Protein AF-A0A136NV97-F1 (afdb_monomer)

Foldseek 3Di:
DVVVVVVVVVVVVVVVCVVPDPPPDDDDDDDPDDALQPCLPDNVVVVVQVVVLVDPAFEEEEECVQVVPDPVSVVSVCSRCVVDRYHYDYDYPPPDDDDPVRVCVNVVRGSYYHYDHHHPPD

Structure (mmCIF, N/CA/C/O backbone):
data_AF-A0A136NV97-F1
#
_entry.id   AF-A0A136NV97-F1
#
loop_
_atom_site.group_PDB
_atom_site.id
_atom_site.type_symbol
_atom_site.label_atom_id
_atom_site.label_alt_id
_atom_site.label_comp_id
_atom_site.label_asym_id
_atom_site.label_entity_id
_atom_site.label_seq_id
_atom_site.pdbx_PDB_ins_code
_atom_site.Cartn_x
_atom_site.Cartn_y
_atom_site.Cartn_z
_atom_site.occupancy
_atom_site.B_iso_or_equiv
_atom_site.auth_seq_id
_atom_site.auth_comp_id
_atom_site.auth_asym_id
_atom_site.auth_atom_id
_atom_site.pdbx_PDB_model_num
ATOM 1 N N . MET A 1 1 ? -20.768 -17.950 53.517 1.00 55.31 1 MET A N 1
ATOM 2 C CA . MET A 1 1 ? -21.078 -18.060 52.069 1.00 55.31 1 MET A CA 1
ATOM 3 C C . MET A 1 1 ? -20.781 -16.791 51.258 1.00 55.31 1 MET A C 1
ATOM 5 O O . MET A 1 1 ? -20.063 -16.891 50.272 1.00 55.31 1 MET A O 1
ATOM 9 N N . LEU A 1 2 ? -21.224 -15.595 51.669 1.00 45.44 2 LEU A N 1
ATOM 10 C CA . LEU A 1 2 ? -21.092 -14.346 50.882 1.00 45.44 2 LEU A CA 1
ATOM 11 C C . LEU A 1 2 ? -19.645 -13.876 50.581 1.00 45.44 2 LEU A C 1
ATOM 13 O O . LEU A 1 2 ? -19.381 -13.322 49.516 1.00 45.44 2 LEU A O 1
ATOM 17 N N . LYS A 1 3 ? -18.668 -14.156 51.461 1.00 49.19 3 LYS A N 1
ATOM 18 C CA . LYS A 1 3 ? -17.243 -13.816 51.228 1.00 49.19 3 LYS A CA 1
ATOM 19 C C . LYS A 1 3 ? -16.580 -14.642 50.109 1.00 49.19 3 LYS A C 1
ATOM 21 O O . LYS A 1 3 ? -15.597 -14.189 49.530 1.00 49.19 3 LYS A O 1
ATOM 26 N N . SER A 1 4 ? -17.109 -15.832 49.810 1.00 52.31 4 SER A N 1
ATOM 27 C CA . SER A 1 4 ? -16.602 -16.725 48.755 1.00 52.31 4 SER A CA 1
ATOM 28 C C . SER A 1 4 ? -17.015 -16.235 47.363 1.00 52.31 4 SER A C 1
ATOM 30 O O . SER A 1 4 ? -16.185 -16.132 46.460 1.00 52.31 4 SER A O 1
ATOM 32 N N . LEU A 1 5 ? -18.273 -15.800 47.228 1.00 49.22 5 LEU A N 1
ATO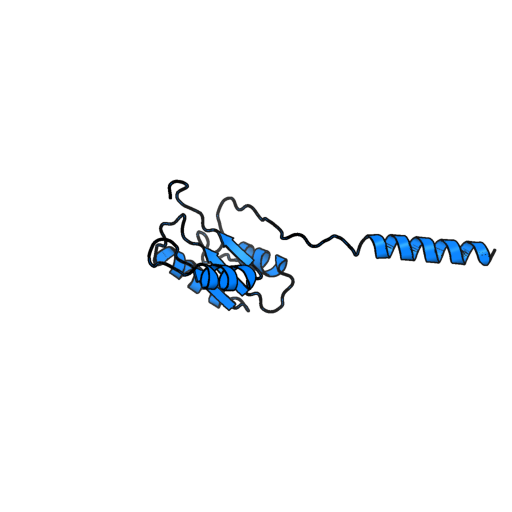M 33 C CA . LEU A 1 5 ? -18.824 -15.286 45.974 1.00 49.22 5 LEU A CA 1
ATOM 34 C C . LEU A 1 5 ? -18.081 -14.032 45.485 1.00 49.22 5 LEU A C 1
ATOM 36 O O . LEU A 1 5 ? -17.743 -13.976 44.309 1.00 49.22 5 LEU A O 1
ATOM 40 N N . SER A 1 6 ? -17.708 -13.093 46.373 1.00 56.88 6 SER A N 1
ATOM 41 C CA . SER A 1 6 ? -16.974 -11.868 45.977 1.00 56.88 6 SER A CA 1
ATOM 42 C C . SER A 1 6 ? -15.532 -12.107 45.505 1.00 56.88 6 SER A C 1
ATOM 44 O O . SER A 1 6 ? -14.962 -11.277 44.791 1.00 56.88 6 SER A O 1
ATOM 46 N N . LYS A 1 7 ? -14.912 -13.224 45.918 1.00 54.78 7 LYS A N 1
ATOM 47 C CA . LYS A 1 7 ? -13.594 -13.648 45.420 1.00 54.78 7 LYS A CA 1
ATOM 48 C C . LYS A 1 7 ? -13.713 -14.254 44.025 1.0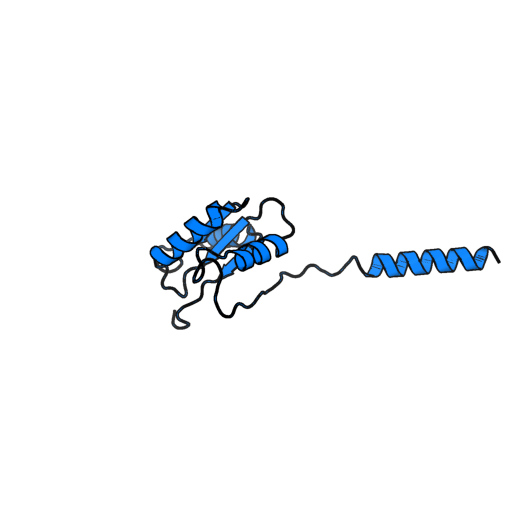0 54.78 7 LYS A C 1
ATOM 50 O O . LYS A 1 7 ? -12.846 -14.010 43.191 1.00 54.78 7 LYS A O 1
ATOM 55 N N . ILE A 1 8 ? -14.790 -14.995 43.767 1.00 60.84 8 ILE A N 1
ATOM 56 C CA . ILE A 1 8 ? -15.072 -15.594 42.459 1.00 60.84 8 ILE A CA 1
ATOM 57 C C . ILE A 1 8 ? -15.373 -14.497 41.431 1.00 60.84 8 ILE A C 1
ATOM 59 O O . ILE A 1 8 ? -14.737 -14.482 40.381 1.00 60.84 8 ILE A O 1
ATOM 63 N N . THR A 1 9 ? -16.218 -13.510 41.752 1.00 56.41 9 THR A N 1
ATOM 64 C CA . THR A 1 9 ? -16.501 -12.382 40.839 1.00 56.41 9 THR A CA 1
ATOM 65 C C . THR A 1 9 ? -15.247 -11.572 40.515 1.00 56.41 9 THR A C 1
ATOM 67 O O . THR A 1 9 ? -14.990 -11.287 39.349 1.00 56.41 9 THR A O 1
ATOM 70 N N . ARG A 1 10 ? -14.393 -11.279 41.507 1.00 57.16 10 ARG A N 1
ATOM 71 C CA . ARG A 1 10 ? -13.107 -10.596 41.265 1.00 57.16 10 ARG A CA 1
ATOM 72 C C . ARG A 1 10 ? -12.127 -11.422 40.433 1.00 57.16 10 ARG A C 1
ATOM 74 O O . ARG A 1 10 ? -11.396 -10.853 39.627 1.00 57.16 10 ARG A O 1
ATOM 81 N N . LYS A 1 11 ? -12.099 -12.747 40.608 1.00 59.03 11 LYS A N 1
ATOM 82 C CA . LYS A 1 11 ? -11.225 -13.654 39.844 1.00 59.03 11 LYS A CA 1
ATOM 83 C C . LYS A 1 11 ? -11.690 -13.820 38.394 1.00 59.03 11 LYS A C 1
ATOM 85 O O . LYS A 1 11 ? -10.850 -13.938 37.508 1.00 59.03 11 LYS A O 1
ATOM 90 N N . ILE A 1 12 ? -13.002 -13.780 38.157 1.00 60.44 12 ILE A N 1
ATOM 91 C CA . ILE A 1 12 ? -13.598 -13.792 36.816 1.00 60.44 12 ILE A CA 1
ATOM 92 C C . ILE A 1 12 ? -13.368 -12.443 36.119 1.00 60.44 12 ILE A C 1
ATOM 94 O O . ILE A 1 12 ? -12.854 -12.439 35.006 1.00 60.44 12 ILE A O 1
ATOM 98 N N . SER A 1 13 ? -13.613 -11.303 36.782 1.00 56.56 13 SER A N 1
ATOM 99 C CA . SER A 1 13 ? -13.273 -9.974 36.234 1.00 56.56 13 SER A CA 1
ATOM 100 C C . SER A 1 13 ? -11.786 -9.832 35.912 1.00 56.56 13 SER A C 1
ATOM 102 O O . SER A 1 13 ? -11.439 -9.282 34.871 1.00 56.56 13 SER A O 1
ATOM 104 N N . SER A 1 14 ? -10.889 -10.350 36.760 1.00 55.38 14 SER A N 1
ATOM 105 C CA . SER A 1 14 ? -9.448 -10.286 36.491 1.00 55.38 14 SER A CA 1
ATOM 106 C C . SER A 1 14 ? -8.994 -11.244 35.385 1.00 55.38 14 SER A C 1
ATOM 108 O O . SER A 1 14 ? -8.035 -10.932 34.685 1.00 55.38 14 SER A O 1
ATOM 110 N N . HIS A 1 15 ? -9.682 -12.371 35.169 1.00 53.12 15 HIS A N 1
ATOM 111 C CA . HIS A 1 15 ? -9.441 -13.248 34.014 1.00 53.12 15 HIS A CA 1
ATOM 112 C C . HIS A 1 15 ? -10.006 -12.686 32.705 1.00 53.12 15 HIS A C 1
ATOM 114 O O . HIS A 1 15 ? -9.382 -12.859 31.660 1.00 53.12 15 HIS A O 1
ATOM 120 N N . LEU A 1 16 ? -11.147 -11.995 32.752 1.00 52.75 16 LEU A N 1
ATOM 121 C CA . LEU A 1 16 ? -11.744 -11.342 31.586 1.00 52.75 16 LEU A CA 1
ATOM 122 C C . LEU A 1 16 ? -10.924 -10.116 31.152 1.00 52.75 16 LEU A C 1
ATOM 124 O O . LEU A 1 16 ? -10.647 -9.969 29.965 1.00 52.75 16 LEU A O 1
ATOM 128 N N . ASN A 1 17 ? -10.421 -9.316 32.100 1.00 43.97 17 ASN A N 1
ATOM 129 C CA . ASN A 1 17 ? -9.551 -8.171 31.798 1.00 43.97 17 ASN A CA 1
ATOM 130 C C . ASN A 1 17 ? -8.141 -8.576 31.338 1.00 43.97 17 ASN A C 1
ATOM 132 O O . ASN A 1 17 ? -7.507 -7.830 30.601 1.00 43.97 17 ASN A O 1
ATOM 136 N N . LYS A 1 18 ? -7.649 -9.772 31.694 1.00 44.88 18 LYS A N 1
ATOM 137 C CA . LYS A 1 18 ? -6.351 -10.279 31.204 1.00 44.88 18 LYS A CA 1
ATOM 138 C C . LYS A 1 18 ? -6.337 -10.632 29.714 1.00 44.88 18 LYS A C 1
ATOM 140 O O . LYS A 1 18 ? -5.260 -10.759 29.144 1.00 44.88 18 LYS A O 1
ATOM 145 N N . ARG A 1 19 ? -7.500 -10.772 29.066 1.00 43.78 19 ARG A N 1
ATOM 146 C CA . ARG A 1 19 ? -7.579 -10.893 27.598 1.00 43.78 19 ARG A CA 1
ATOM 147 C C . ARG A 1 19 ? -7.492 -9.539 26.883 1.00 43.78 19 ARG A C 1
ATOM 149 O O . ARG A 1 19 ? -7.397 -9.522 25.661 1.00 43.78 19 ARG A O 1
ATOM 156 N N . VAL A 1 20 ? -7.467 -8.430 27.625 1.00 51.34 20 VAL A N 1
ATOM 157 C CA . VAL A 1 20 ? -7.429 -7.060 27.097 1.00 51.34 20 VAL A CA 1
ATOM 158 C C . VAL A 1 20 ? -6.182 -6.338 27.606 1.00 51.34 20 VAL A C 1
ATOM 160 O O . VAL A 1 20 ? -6.277 -5.316 28.259 1.00 51.34 20 VAL A O 1
ATOM 163 N N . THR A 1 21 ? -5.005 -6.884 27.311 1.00 48.47 21 THR A N 1
ATOM 164 C CA . THR A 1 21 ? -3.771 -6.111 27.070 1.00 48.47 21 THR A CA 1
ATOM 165 C C . THR A 1 21 ? -2.824 -6.990 26.250 1.00 48.47 21 THR A C 1
ATOM 167 O O . THR A 1 21 ? -1.736 -7.351 26.694 1.00 48.47 21 THR A O 1
ATOM 170 N N . LYS A 1 22 ? -3.256 -7.428 25.062 1.00 52.44 22 LYS A N 1
ATOM 171 C CA . LYS A 1 22 ? -2.278 -7.869 24.066 1.00 52.44 22 LYS A CA 1
ATOM 172 C C . LYS A 1 22 ? -1.621 -6.578 23.592 1.00 52.44 22 LYS A C 1
ATOM 174 O O . LYS A 1 22 ? -2.323 -5.725 23.052 1.00 52.44 22 LYS A O 1
ATOM 179 N N . GLU A 1 23 ? -0.339 -6.380 23.885 1.00 54.94 23 GLU A N 1
ATOM 180 C CA . GLU A 1 23 ? 0.416 -5.308 23.237 1.00 54.94 23 GLU A CA 1
ATOM 181 C C . GLU A 1 23 ? 0.173 -5.439 21.733 1.00 54.94 23 GLU A C 1
ATOM 183 O O . GLU A 1 23 ? 0.378 -6.507 21.150 1.00 54.94 23 GLU A O 1
ATOM 188 N N . ASN A 1 24 ? -0.412 -4.402 21.139 1.00 62.84 24 ASN A N 1
ATOM 189 C CA . ASN A 1 24 ? -0.867 -4.459 19.761 1.00 62.84 24 ASN A CA 1
ATOM 190 C C . ASN A 1 24 ? 0.337 -4.185 18.858 1.00 62.84 24 ASN A C 1
ATOM 192 O O . ASN A 1 24 ? 0.512 -3.082 18.346 1.00 62.84 24 ASN A O 1
ATOM 196 N N . TYR A 1 25 ? 1.219 -5.178 18.746 1.00 73.75 25 TYR A N 1
ATOM 197 C CA . TYR A 1 25 ? 2.281 -5.180 17.750 1.00 73.75 25 TYR A CA 1
ATOM 198 C C . TYR A 1 25 ? 1.658 -5.127 16.352 1.00 73.75 25 TYR A C 1
ATOM 200 O O . TYR A 1 25 ? 0.586 -5.692 16.122 1.00 73.75 25 TYR A O 1
ATOM 208 N N . GLY A 1 26 ? 2.332 -4.452 15.417 1.00 85.19 26 GLY A N 1
ATOM 209 C CA . GLY A 1 26 ? 1.916 -4.443 14.017 1.00 85.19 26 GLY A CA 1
ATOM 210 C C . GLY A 1 26 ? 1.755 -5.869 13.481 1.00 85.19 26 GLY A C 1
ATOM 211 O O . GLY A 1 26 ? 2.536 -6.762 13.814 1.00 85.19 26 GLY A O 1
ATOM 212 N N . GLN A 1 27 ? 0.726 -6.091 12.666 1.00 93.75 27 GLN A N 1
ATOM 213 C CA . GLN A 1 27 ? 0.479 -7.381 12.031 1.00 93.75 27 GLN A CA 1
ATOM 214 C C . GLN A 1 27 ? 1.200 -7.443 10.683 1.00 93.75 27 GLN A C 1
ATOM 216 O O . GLN A 1 27 ? 1.118 -6.510 9.888 1.00 93.75 27 GLN A O 1
ATOM 221 N N . ILE A 1 28 ? 1.866 -8.564 10.409 1.00 96.44 28 ILE A N 1
ATOM 222 C CA . ILE A 1 28 ? 2.410 -8.875 9.084 1.00 96.44 28 ILE A CA 1
ATOM 223 C C . ILE A 1 28 ? 1.513 -9.935 8.452 1.00 96.44 28 ILE A C 1
ATOM 225 O O . ILE A 1 28 ? 1.251 -10.974 9.059 1.00 96.44 28 ILE A O 1
ATOM 229 N N . ILE A 1 29 ? 1.045 -9.664 7.237 1.00 96.56 29 ILE A N 1
ATOM 230 C CA . ILE A 1 29 ? 0.199 -10.567 6.456 1.00 96.56 29 ILE A CA 1
ATOM 231 C C . ILE A 1 29 ? 0.965 -10.895 5.179 1.00 96.56 29 ILE A C 1
ATOM 233 O O . ILE A 1 29 ? 1.207 -10.018 4.354 1.00 96.56 29 ILE A O 1
ATOM 237 N N . ALA A 1 30 ? 1.380 -12.152 5.040 1.00 97.00 30 ALA A N 1
ATOM 238 C CA . ALA A 1 30 ? 2.049 -12.633 3.839 1.00 97.00 30 ALA A CA 1
ATOM 239 C C . ALA A 1 30 ? 1.004 -13.081 2.812 1.00 97.00 30 ALA A C 1
ATOM 241 O O . ALA A 1 30 ? 0.092 -13.840 3.139 1.00 97.00 30 ALA A O 1
ATOM 242 N N . LEU A 1 31 ? 1.150 -12.616 1.573 1.00 95.25 31 LEU A N 1
ATOM 243 C CA . LEU A 1 31 ? 0.243 -12.913 0.468 1.00 95.25 31 LEU A CA 1
ATOM 244 C C . LEU A 1 31 ? 0.987 -13.722 -0.594 1.00 95.25 31 LEU A C 1
ATOM 246 O O . LEU A 1 31 ? 2.103 -13.372 -0.966 1.00 95.25 31 LEU A O 1
ATOM 250 N N . GLY A 1 32 ? 0.356 -14.778 -1.109 1.00 93.38 32 GLY A N 1
ATOM 251 C CA . GLY A 1 32 ? 0.874 -15.553 -2.246 1.00 93.38 32 GLY A CA 1
ATOM 252 C C . GLY A 1 32 ? 0.567 -14.938 -3.620 1.00 93.38 32 GLY A C 1
ATOM 253 O O . GLY A 1 32 ? 0.809 -15.587 -4.631 1.00 93.38 32 GLY A O 1
ATOM 254 N N . GLY A 1 33 ? -0.007 -13.731 -3.654 1.00 91.69 33 GLY A N 1
ATOM 255 C CA . GLY A 1 33 ? -0.614 -13.091 -4.829 1.00 91.69 33 GLY A CA 1
ATOM 256 C C . GLY A 1 33 ? -2.096 -12.761 -4.598 1.00 91.69 33 GLY A C 1
ATOM 257 O O . GLY A 1 33 ? -2.644 -13.090 -3.542 1.00 91.69 33 GLY A O 1
ATOM 258 N N . GLY A 1 34 ? -2.750 -12.129 -5.577 1.00 93.19 34 GLY A N 1
ATOM 259 C CA . GLY A 1 34 ? -4.182 -11.805 -5.536 1.00 93.19 34 GLY A CA 1
ATOM 260 C C . GLY A 1 34 ? -4.522 -10.365 -5.135 1.00 93.19 34 GLY A C 1
ATOM 261 O O . GLY A 1 34 ? -3.661 -9.498 -5.019 1.00 93.19 34 GLY A O 1
ATOM 262 N N . GLY A 1 35 ? -5.817 -10.100 -4.932 1.00 94.31 35 GLY A N 1
ATOM 263 C CA . GLY A 1 35 ? -6.324 -8.746 -4.680 1.00 94.31 35 GLY A CA 1
ATOM 264 C C . GLY A 1 35 ? -6.205 -7.857 -5.918 1.00 94.31 35 GLY A C 1
ATOM 265 O O . GLY A 1 35 ? -6.269 -8.338 -7.051 1.00 94.31 35 GLY A O 1
ATOM 266 N N . PHE A 1 36 ? -6.002 -6.555 -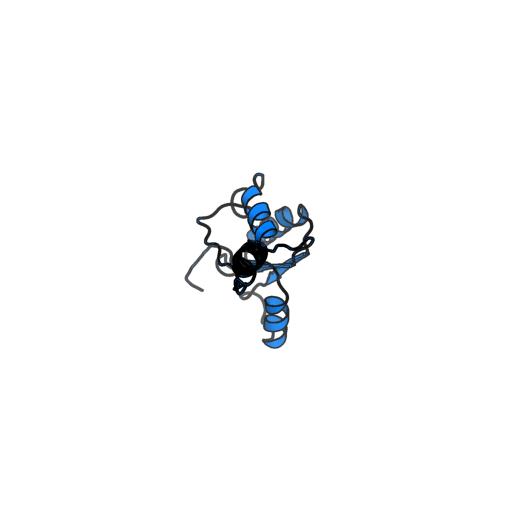5.725 1.00 96.44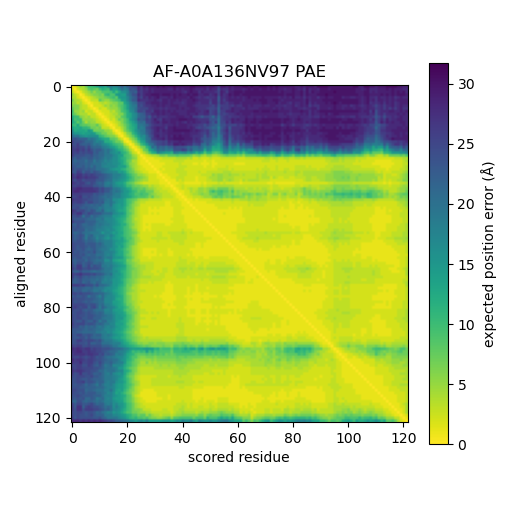 36 PHE A N 1
ATOM 267 C CA . PHE A 1 36 ? -5.992 -5.586 -6.825 1.00 96.44 36 PHE A CA 1
ATOM 268 C C . PHE A 1 36 ? -4.951 -5.852 -7.932 1.00 96.44 36 PHE A C 1
ATOM 270 O O . PHE A 1 36 ? -5.114 -5.340 -9.045 1.00 96.44 36 PHE A O 1
ATOM 277 N N . SER A 1 37 ? -3.867 -6.587 -7.646 1.00 92.75 37 SER A N 1
ATOM 278 C CA . SER A 1 37 ? -2.795 -6.862 -8.615 1.00 92.75 37 SER A CA 1
ATOM 279 C C . SER A 1 37 ? -3.257 -7.795 -9.735 1.00 92.75 37 SER A C 1
ATOM 281 O O . SER A 1 37 ? -2.985 -7.527 -10.915 1.00 92.75 37 SER A O 1
ATOM 283 N N . ASP A 1 38 ? -4.007 -8.833 -9.358 1.00 90.62 38 ASP A N 1
ATOM 284 C CA . ASP A 1 38 ? -4.324 -9.987 -10.208 1.00 90.62 38 ASP A CA 1
ATOM 285 C C . ASP A 1 38 ? -5.834 -10.186 -10.407 1.00 90.62 38 ASP A C 1
ATOM 287 O O . ASP A 1 38 ? -6.253 -10.827 -11.368 1.00 90.62 38 ASP A O 1
ATOM 291 N N . GLN A 1 39 ? -6.667 -9.626 -9.523 1.00 90.81 39 GLN A N 1
ATOM 292 C CA . GLN A 1 39 ? -8.110 -9.867 -9.454 1.00 90.81 39 GLN A CA 1
ATOM 293 C C . GLN A 1 39 ? -8.897 -8.541 -9.376 1.00 90.81 39 GLN A C 1
ATOM 295 O O . GLN A 1 39 ? -9.466 -8.207 -8.337 1.00 90.81 39 GLN A O 1
ATOM 300 N N . PRO A 1 40 ? -8.982 -7.760 -10.472 1.00 83.12 40 PRO A N 1
ATOM 301 C CA . PRO A 1 40 ? -9.597 -6.423 -10.459 1.00 83.12 40 PRO A CA 1
ATOM 302 C C . PRO A 1 40 ? -11.090 -6.408 -10.075 1.00 83.12 40 PRO A C 1
ATOM 304 O O . PRO A 1 40 ? -11.591 -5.386 -9.586 1.00 83.12 40 PRO A O 1
ATOM 307 N N . ASP A 1 41 ? -11.777 -7.535 -10.279 1.00 90.31 41 ASP A N 1
ATOM 308 C CA . ASP A 1 41 ? -13.204 -7.718 -9.995 1.00 90.31 41 ASP A CA 1
ATOM 309 C C . ASP A 1 41 ? -13.472 -8.432 -8.661 1.00 90.31 41 ASP A C 1
ATOM 311 O O . ASP A 1 41 ? -14.616 -8.486 -8.215 1.00 90.31 41 ASP A O 1
ATOM 315 N N . ASN A 1 42 ? -12.432 -8.941 -7.989 1.00 93.44 42 ASN A N 1
ATOM 316 C CA . ASN A 1 42 ? -12.542 -9.586 -6.683 1.00 93.44 42 ASN A CA 1
ATOM 317 C C . ASN A 1 42 ? -11.553 -8.961 -5.693 1.00 93.44 42 ASN A C 1
ATOM 319 O O . ASN A 1 42 ? -10.400 -9.371 -5.586 1.00 93.44 42 ASN A O 1
ATOM 323 N N . LEU A 1 43 ? -12.045 -7.977 -4.943 1.00 96.56 43 LEU A N 1
ATOM 324 C CA . LEU A 1 43 ? -11.258 -7.213 -3.975 1.00 96.56 43 LEU A CA 1
ATOM 325 C C . LEU A 1 43 ? -11.491 -7.662 -2.524 1.00 96.56 43 LEU A C 1
ATOM 327 O O . LEU A 1 43 ? -11.211 -6.904 -1.599 1.00 96.56 43 LEU A O 1
ATOM 331 N N . LEU A 1 44 ? -11.995 -8.883 -2.301 1.00 96.94 44 LEU A N 1
ATOM 332 C CA . LEU A 1 44 ? -12.222 -9.411 -0.948 1.00 96.94 44 LEU A CA 1
ATOM 333 C C . LEU A 1 44 ? -10.927 -9.464 -0.125 1.00 96.94 44 LEU A C 1
ATOM 335 O O . LEU A 1 44 ? -10.950 -9.252 1.087 1.00 96.94 44 LEU A O 1
ATOM 339 N N . LEU A 1 45 ? -9.787 -9.713 -0.780 1.00 97.06 45 LEU A N 1
ATOM 340 C CA . LEU A 1 45 ? -8.486 -9.676 -0.118 1.00 97.06 45 LEU A CA 1
ATOM 341 C C . LEU A 1 45 ? -8.131 -8.256 0.342 1.00 97.06 45 LEU A C 1
ATOM 343 O O . LEU A 1 45 ? -7.729 -8.070 1.485 1.00 97.06 45 LEU A O 1
ATOM 347 N N . ASP A 1 46 ? -8.315 -7.252 -0.515 1.00 97.94 46 ASP A N 1
ATOM 348 C CA . ASP A 1 46 ? -8.072 -5.849 -0.169 1.00 97.94 46 ASP A CA 1
ATOM 349 C C . ASP A 1 46 ? -8.989 -5.370 0.960 1.00 97.94 46 ASP A C 1
ATOM 351 O O . ASP A 1 46 ? -8.533 -4.720 1.901 1.00 97.94 46 ASP A O 1
ATOM 355 N N . GLU A 1 47 ? -10.269 -5.747 0.915 1.00 98.06 47 GLU A N 1
ATOM 356 C CA . GLU A 1 47 ? -11.225 -5.468 1.987 1.00 98.06 47 GLU A CA 1
ATOM 357 C C . GLU A 1 47 ? -10.780 -6.101 3.312 1.00 98.06 47 GLU A C 1
ATOM 359 O O . GLU A 1 47 ? -10.760 -5.429 4.346 1.00 98.06 47 GLU A O 1
ATOM 364 N N . TYR A 1 48 ? -10.340 -7.363 3.285 1.00 97.81 48 TYR A N 1
ATOM 365 C CA . TYR A 1 48 ? -9.798 -8.039 4.461 1.00 97.81 48 TYR A CA 1
ATOM 366 C C . TYR A 1 48 ? -8.606 -7.284 5.069 1.00 97.81 48 TYR A C 1
ATOM 368 O O . TYR A 1 48 ? -8.574 -7.091 6.289 1.00 97.81 48 TYR A O 1
ATOM 376 N N . LEU A 1 49 ? -7.657 -6.824 4.243 1.00 97.62 49 LEU A N 1
ATOM 377 C CA . LEU A 1 49 ? -6.490 -6.057 4.698 1.00 97.62 49 LEU A CA 1
ATOM 378 C C . LEU A 1 49 ? -6.902 -4.734 5.355 1.00 97.62 49 LEU A C 1
ATOM 380 O O . LEU A 1 49 ? -6.382 -4.382 6.414 1.00 97.62 49 LEU A O 1
ATOM 384 N N . LEU A 1 50 ? -7.867 -4.021 4.768 1.00 98.19 50 LEU A N 1
ATOM 385 C CA . LEU A 1 50 ? -8.402 -2.781 5.335 1.00 98.19 50 LEU A CA 1
ATOM 386 C C . LEU A 1 50 ? -9.071 -3.025 6.693 1.00 98.19 50 LEU A C 1
ATOM 388 O O . LEU A 1 50 ? -8.853 -2.249 7.625 1.00 98.19 50 LEU A O 1
ATOM 392 N N . LEU A 1 51 ? -9.825 -4.117 6.842 1.00 97.19 51 LEU A N 1
ATOM 393 C CA . LEU A 1 51 ? -10.470 -4.483 8.107 1.00 97.19 51 LEU A CA 1
ATOM 394 C C . LEU A 1 51 ? -9.459 -4.766 9.230 1.00 97.19 51 LEU A C 1
ATOM 396 O O . LEU A 1 51 ? -9.741 -4.443 10.384 1.00 97.19 51 LEU A O 1
ATOM 400 N N . GLN A 1 52 ? -8.262 -5.280 8.915 1.00 96.25 52 GLN A N 1
ATOM 401 C CA . GLN A 1 52 ? -7.234 -5.548 9.934 1.00 96.25 52 GLN A CA 1
ATOM 402 C C . GLN A 1 52 ? -6.704 -4.270 10.603 1.00 96.25 52 GLN A C 1
ATOM 404 O O . GLN A 1 52 ? -6.195 -4.317 11.723 1.00 96.25 52 GLN A O 1
ATOM 409 N N . THR A 1 53 ? -6.871 -3.107 9.967 1.00 95.38 53 THR A N 1
ATOM 410 C CA . THR A 1 53 ? -6.446 -1.819 10.540 1.00 95.38 53 THR A CA 1
ATOM 411 C C . THR A 1 53 ? -7.278 -1.397 11.755 1.00 95.38 53 THR A C 1
ATOM 413 O O . THR A 1 53 ? -6.829 -0.574 12.554 1.00 95.38 53 THR A O 1
ATOM 416 N N . ASN A 1 54 ? -8.498 -1.934 11.911 1.00 93.88 54 ASN A N 1
ATOM 417 C CA . ASN A 1 54 ? -9.493 -1.485 12.893 1.00 93.88 54 ASN A CA 1
ATOM 418 C C . ASN A 1 54 ? -9.792 0.031 12.826 1.00 93.88 54 ASN A C 1
ATOM 420 O O . ASN A 1 54 ? -10.141 0.655 13.832 1.00 93.88 54 ASN A O 1
ATOM 424 N N . LYS A 1 55 ? -9.642 0.651 11.646 1.00 96.12 55 LYS A N 1
ATOM 425 C CA . LYS A 1 55 ? -9.960 2.065 11.400 1.00 96.12 55 LYS A CA 1
ATOM 426 C C . LYS A 1 55 ? -11.164 2.193 10.476 1.00 96.12 55 LYS A C 1
ATOM 428 O O . LYS A 1 55 ? -11.280 1.476 9.492 1.00 96.12 55 LYS A O 1
ATOM 433 N N . ALA A 1 56 ? -12.015 3.185 10.737 1.00 96.81 56 ALA A N 1
ATOM 434 C CA . ALA A 1 56 ? -13.154 3.493 9.867 1.00 96.81 56 ALA A CA 1
ATOM 435 C C . ALA A 1 56 ? -12.737 4.072 8.499 1.00 96.81 56 ALA A C 1
ATOM 437 O O . ALA A 1 56 ? -13.461 3.915 7.519 1.00 96.81 56 ALA A O 1
ATOM 438 N N . LYS A 1 57 ? -11.591 4.767 8.448 1.00 98.31 57 LYS A N 1
ATOM 439 C CA . LYS A 1 57 ? -11.004 5.339 7.229 1.00 98.31 57 LYS A CA 1
ATOM 440 C C . LYS A 1 57 ? -9.476 5.205 7.262 1.00 98.31 57 LYS A C 1
ATOM 442 O O . LYS A 1 57 ? -8.803 6.171 7.628 1.00 98.31 57 LYS A O 1
ATOM 447 N N . PRO A 1 58 ? -8.926 4.019 6.959 1.00 98.31 58 PRO A N 1
ATOM 448 C CA . PRO A 1 58 ? -7.493 3.770 7.064 1.00 98.31 58 PRO A CA 1
ATOM 449 C C . PRO A 1 58 ? -6.680 4.576 6.046 1.00 98.31 58 PRO A C 1
ATOM 451 O O . PRO A 1 58 ? -7.147 4.902 4.949 1.00 98.31 58 PRO A O 1
ATOM 454 N N . LYS A 1 59 ? -5.435 4.867 6.415 1.00 98.75 59 LYS A N 1
ATOM 455 C CA . LYS A 1 59 ? -4.389 5.404 5.545 1.00 98.75 59 LYS A CA 1
ATOM 456 C C . LYS A 1 59 ? -3.553 4.260 4.986 1.00 98.75 59 LYS A C 1
ATOM 458 O O . LYS A 1 59 ? -2.934 3.517 5.746 1.00 98.75 59 LYS A O 1
ATOM 463 N N . VAL A 1 60 ? -3.568 4.120 3.667 1.00 98.69 60 VAL A N 1
ATOM 464 C CA . VAL A 1 60 ? -2.902 3.039 2.945 1.00 98.69 60 VAL A CA 1
ATOM 465 C C . VAL A 1 60 ? -1.732 3.594 2.150 1.00 98.69 60 VAL A C 1
ATOM 467 O O . VAL A 1 60 ? -1.906 4.489 1.318 1.00 98.69 60 VAL A O 1
ATOM 470 N N . LEU A 1 61 ? -0.561 3.002 2.349 1.00 98.62 61 LEU A N 1
ATOM 471 C CA . LEU A 1 61 ? 0.619 3.235 1.534 1.00 98.62 61 LEU A CA 1
ATOM 472 C C . LEU A 1 61 ? 0.945 1.996 0.714 1.00 98.62 61 LEU A C 1
ATOM 474 O O . LEU A 1 61 ? 1.177 0.926 1.267 1.00 98.62 61 LEU A O 1
ATOM 478 N N . PHE A 1 62 ? 1.023 2.165 -0.598 1.00 98.50 62 PHE A N 1
ATOM 479 C CA . PHE A 1 62 ? 1.505 1.142 -1.513 1.00 98.50 62 PHE A CA 1
ATOM 480 C C . PHE A 1 62 ? 2.975 1.372 -1.882 1.00 98.50 62 PHE A C 1
ATOM 482 O O . PHE A 1 62 ? 3.359 2.479 -2.266 1.00 98.50 62 PHE A O 1
ATOM 489 N N . LEU A 1 63 ? 3.787 0.317 -1.791 1.00 97.31 63 LEU A N 1
ATOM 490 C CA . LEU A 1 63 ? 5.180 0.272 -2.237 1.00 97.31 63 LEU A CA 1
ATOM 491 C C . LEU A 1 63 ? 5.289 -0.638 -3.478 1.00 97.31 63 LEU A C 1
ATOM 493 O O . LEU A 1 63 ? 5.399 -1.855 -3.323 1.00 97.31 63 LEU A O 1
ATOM 497 N N . PRO A 1 64 ? 5.253 -0.088 -4.708 1.00 96.81 64 PRO A N 1
ATOM 498 C CA . PRO A 1 64 ? 5.330 -0.858 -5.951 1.00 96.81 64 PRO A CA 1
ATOM 499 C C . PRO A 1 64 ? 6.758 -1.247 -6.359 1.00 96.81 64 PRO A C 1
ATOM 501 O O . PRO A 1 64 ? 6.945 -1.781 -7.452 1.00 96.81 64 PRO A O 1
ATOM 504 N N . THR A 1 65 ? 7.758 -0.987 -5.515 1.00 95.19 65 THR A N 1
ATOM 505 C CA . THR A 1 65 ? 9.184 -1.017 -5.870 1.00 95.19 65 THR A CA 1
ATOM 506 C C . THR A 1 65 ? 9.638 -2.333 -6.500 1.00 95.19 65 THR A C 1
ATOM 508 O O . THR A 1 65 ? 10.329 -2.308 -7.513 1.00 95.19 65 THR A O 1
ATOM 511 N N . ALA A 1 66 ? 9.213 -3.485 -5.967 1.00 94.44 66 ALA A N 1
ATOM 512 C CA . ALA A 1 66 ? 9.568 -4.792 -6.534 1.00 94.44 66 ALA A CA 1
ATOM 513 C C . ALA A 1 66 ? 9.014 -4.980 -7.960 1.00 94.44 66 ALA A C 1
ATOM 515 O O . ALA A 1 66 ? 9.608 -5.666 -8.788 1.00 94.44 66 ALA A O 1
ATOM 516 N N . GLY A 1 67 ? 7.893 -4.333 -8.277 1.00 93.25 67 GLY A N 1
ATOM 517 C CA . GLY A 1 67 ? 7.330 -4.248 -9.621 1.00 93.25 67 GLY A CA 1
ATOM 518 C C . GLY A 1 67 ? 7.907 -3.099 -10.454 1.00 93.25 67 GLY A C 1
ATOM 519 O O . GLY A 1 67 ? 7.223 -2.627 -11.355 1.00 93.25 67 GLY A O 1
ATOM 520 N N . GLY A 1 68 ? 9.098 -2.586 -10.126 1.00 94.38 68 GLY A N 1
ATOM 521 C CA . GLY A 1 68 ? 9.793 -1.547 -10.896 1.00 94.38 68 GLY A CA 1
ATOM 522 C C . GLY A 1 68 ? 9.096 -0.186 -10.912 1.00 94.38 68 GLY A C 1
ATOM 523 O O . GLY A 1 68 ? 9.313 0.605 -11.827 1.00 94.38 68 GLY A O 1
ATOM 524 N N . ASP A 1 69 ? 8.208 0.080 -9.947 1.00 94.94 69 ASP A N 1
ATOM 525 C CA . ASP A 1 69 ? 7.361 1.277 -9.929 1.00 94.94 69 ASP A CA 1
ATOM 526 C C . ASP A 1 69 ? 6.571 1.480 -11.243 1.00 94.94 69 ASP A C 1
ATOM 528 O O . ASP A 1 69 ? 6.318 2.615 -11.661 1.00 94.94 69 ASP A O 1
ATOM 532 N N . HIS A 1 70 ? 6.176 0.393 -11.922 1.00 95.38 70 HIS A N 1
ATOM 533 C CA . HIS A 1 70 ? 5.422 0.472 -13.175 1.00 95.38 70 HIS A CA 1
ATOM 534 C C . HIS A 1 70 ? 4.070 1.182 -12.991 1.00 95.38 70 HIS A C 1
ATOM 536 O O . HIS A 1 70 ? 3.286 0.863 -12.092 1.00 95.38 70 HIS A O 1
ATOM 542 N N . GLU A 1 71 ? 3.768 2.121 -13.896 1.00 96.44 71 GLU A N 1
ATOM 543 C CA . GLU A 1 71 ? 2.543 2.937 -13.852 1.00 96.44 71 GLU A CA 1
ATOM 544 C C . GLU A 1 71 ? 1.267 2.094 -13.922 1.00 96.44 71 GLU A C 1
ATOM 546 O O . GLU A 1 71 ? 0.271 2.432 -13.286 1.00 96.44 71 GLU A O 1
ATOM 551 N N . ASP A 1 72 ? 1.286 0.964 -14.633 1.00 96.44 72 ASP A N 1
ATOM 552 C CA . ASP A 1 72 ? 0.128 0.071 -14.714 1.00 96.44 72 ASP A CA 1
ATOM 553 C C . ASP A 1 72 ? -0.197 -0.571 -13.366 1.00 96.44 72 ASP A C 1
ATOM 555 O O . ASP A 1 72 ? -1.370 -0.693 -13.004 1.00 96.44 72 ASP A O 1
ATOM 559 N N . TYR A 1 73 ? 0.828 -0.942 -12.594 1.00 96.38 73 TYR A N 1
ATOM 560 C CA . TYR A 1 73 ? 0.649 -1.537 -11.274 1.00 96.38 73 TYR A CA 1
ATOM 561 C C . TYR A 1 73 ? 0.109 -0.503 -10.281 1.00 96.38 73 TYR A C 1
ATOM 563 O O . TYR A 1 73 ? -0.868 -0.753 -9.572 1.00 96.38 73 TYR A O 1
ATOM 571 N N . ILE A 1 74 ? 0.673 0.706 -10.321 1.00 97.81 74 ILE A N 1
ATOM 572 C CA . ILE A 1 74 ? 0.177 1.863 -9.571 1.00 97.81 74 ILE A CA 1
ATOM 573 C C . ILE A 1 74 ? -1.278 2.164 -9.965 1.00 97.81 74 ILE A C 1
ATOM 575 O O . ILE A 1 74 ? -2.148 2.314 -9.110 1.00 97.81 74 ILE A O 1
ATOM 579 N N . SER A 1 75 ? -1.596 2.175 -11.257 1.00 97.88 75 SER A N 1
ATOM 580 C CA . SER A 1 75 ? -2.946 2.459 -11.747 1.00 97.88 75 SER A CA 1
ATOM 581 C C . SER A 1 75 ? -3.962 1.396 -11.321 1.00 97.88 75 SER A C 1
ATOM 583 O O . SER A 1 75 ? -5.102 1.741 -11.004 1.00 97.88 75 SER A O 1
ATOM 585 N N . LYS A 1 76 ? -3.576 0.111 -11.272 1.00 97.75 76 LYS A N 1
ATOM 586 C CA . LYS A 1 76 ? -4.416 -0.958 -10.702 1.00 97.75 76 LYS A CA 1
ATOM 587 C C . LYS A 1 76 ? -4.740 -0.675 -9.231 1.00 97.75 76 LYS A C 1
ATOM 589 O O . LYS A 1 76 ? -5.915 -0.727 -8.869 1.00 97.75 76 LYS A O 1
ATOM 594 N N . PHE A 1 77 ? -3.741 -0.290 -8.432 1.00 98.44 77 PHE A N 1
ATOM 595 C CA . PHE A 1 77 ? -3.925 0.086 -7.026 1.00 98.44 77 PHE A CA 1
ATOM 596 C C . PHE A 1 77 ? -4.947 1.219 -6.873 1.00 98.44 77 PHE A C 1
ATOM 598 O O . PHE A 1 77 ? -5.958 1.047 -6.194 1.00 98.44 77 PHE A O 1
ATOM 605 N N . TYR A 1 78 ? -4.767 2.343 -7.575 1.00 98.44 78 TYR A N 1
ATOM 606 C CA . TYR A 1 78 ? -5.710 3.469 -7.489 1.00 98.44 78 TYR A CA 1
ATOM 607 C C . TYR A 1 78 ? -7.121 3.108 -7.978 1.00 98.44 78 TYR A C 1
ATOM 609 O O . TYR A 1 78 ? -8.112 3.543 -7.390 1.00 98.44 78 TYR A O 1
ATOM 617 N N . ARG A 1 79 ? -7.250 2.294 -9.037 1.00 97.88 79 ARG A N 1
ATOM 618 C CA . ARG A 1 79 ? -8.565 1.843 -9.531 1.00 97.88 79 ARG A CA 1
ATOM 619 C C . ARG A 1 79 ? -9.316 0.977 -8.522 1.00 97.88 79 ARG A C 1
ATOM 621 O O . ARG A 1 79 ? -10.545 1.062 -8.490 1.00 97.88 79 ARG A O 1
ATOM 628 N N . ALA A 1 80 ? -8.611 0.162 -7.743 1.00 97.94 80 ALA A N 1
ATOM 629 C CA . ALA A 1 80 ? -9.205 -0.651 -6.690 1.00 97.94 80 ALA A CA 1
ATOM 630 C C . ALA A 1 80 ? -9.498 0.185 -5.437 1.00 97.94 80 ALA A C 1
ATOM 632 O O . ALA A 1 80 ? -10.644 0.248 -5.000 1.00 97.94 80 ALA A O 1
ATOM 633 N N . TYR A 1 81 ? -8.504 0.905 -4.909 1.00 98.12 81 TYR A N 1
ATOM 634 C CA . TYR A 1 81 ? -8.609 1.576 -3.609 1.00 98.12 81 TYR A CA 1
ATOM 635 C C . TYR A 1 81 ? -9.528 2.799 -3.602 1.00 98.12 81 TYR A C 1
ATOM 637 O O . TYR A 1 81 ? -10.061 3.148 -2.552 1.00 98.12 81 TYR A O 1
ATOM 645 N N . LYS A 1 82 ? -9.837 3.393 -4.764 1.00 97.75 82 LYS A N 1
ATOM 646 C CA . LYS A 1 82 ? -10.910 4.400 -4.867 1.00 97.75 82 LYS A CA 1
ATOM 647 C C . LYS A 1 82 ? -12.309 3.855 -4.539 1.00 97.75 82 LYS A C 1
ATOM 649 O O . LYS A 1 82 ? -13.217 4.652 -4.331 1.00 97.75 82 LYS A O 1
ATOM 654 N N . LYS A 1 83 ? -12.504 2.529 -4.558 1.00 97.31 83 LYS A N 1
ATOM 655 C CA . LYS A 1 83 ? -13.788 1.877 -4.242 1.00 97.31 83 LYS A CA 1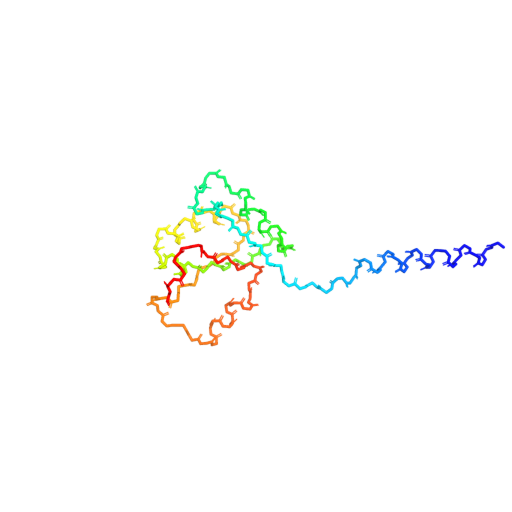
ATOM 656 C C . LYS A 1 83 ? -14.013 1.732 -2.730 1.00 97.31 83 LYS A C 1
ATOM 658 O O . LYS A 1 83 ? -15.137 1.467 -2.319 1.00 97.31 83 LYS A O 1
ATOM 663 N N . PHE A 1 84 ? -12.973 1.909 -1.912 1.00 98.12 84 PHE A N 1
ATOM 664 C CA . PHE A 1 84 ? -13.034 1.753 -0.460 1.00 98.12 84 PHE A CA 1
ATOM 665 C C . PHE A 1 84 ? -13.041 3.104 0.264 1.00 98.12 84 PHE A C 1
ATOM 667 O O . PHE A 1 84 ? -12.511 4.102 -0.226 1.00 98.12 84 PHE A O 1
ATOM 674 N N . ASN A 1 85 ? -13.601 3.136 1.476 1.00 98.12 85 ASN A N 1
ATOM 675 C CA . ASN A 1 85 ? -13.535 4.312 2.344 1.00 98.12 85 ASN A CA 1
ATOM 676 C C . ASN A 1 85 ? -12.159 4.415 3.024 1.00 98.12 85 ASN A C 1
ATOM 678 O O . ASN A 1 85 ? -12.017 4.140 4.211 1.00 98.12 85 ASN A O 1
ATOM 682 N N . CYS A 1 86 ? -11.132 4.804 2.275 1.00 98.56 86 CYS A N 1
ATOM 683 C CA . CYS A 1 86 ? -9.770 4.972 2.778 1.00 98.56 86 CYS A CA 1
ATOM 684 C C . CYS A 1 86 ? -9.087 6.179 2.123 1.00 98.56 86 CYS A C 1
ATOM 686 O O . CYS A 1 86 ? -9.553 6.722 1.120 1.00 98.56 86 CYS A O 1
ATOM 688 N N . THR A 1 87 ? -7.955 6.608 2.672 1.00 98.56 87 THR A N 1
ATOM 689 C CA . THR A 1 87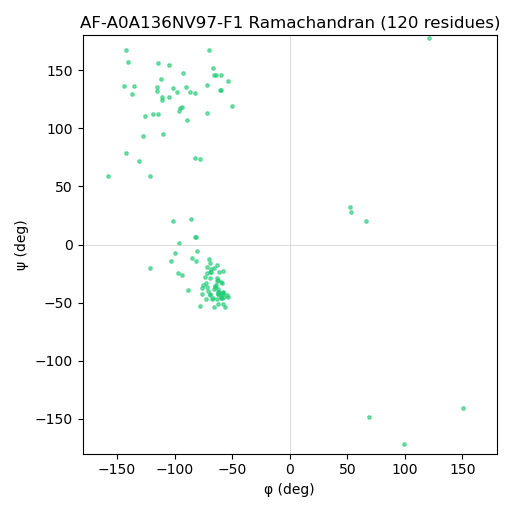 ? -7.006 7.447 1.927 1.00 98.56 87 THR A CA 1
ATOM 690 C C . THR A 1 87 ? -5.863 6.569 1.460 1.00 98.56 87 THR A C 1
ATOM 692 O O . THR A 1 87 ? -5.357 5.780 2.251 1.00 98.56 87 THR A O 1
ATOM 695 N N . HIS A 1 88 ? -5.456 6.695 0.203 1.00 98.44 88 HIS A N 1
ATOM 696 C CA . HIS A 1 88 ? -4.459 5.815 -0.390 1.00 98.44 88 HIS A CA 1
ATOM 697 C C . HIS A 1 88 ? -3.429 6.614 -1.189 1.00 98.44 88 HIS A C 1
ATOM 699 O O . HIS A 1 88 ? -3.766 7.542 -1.926 1.00 98.44 88 HIS A O 1
ATOM 705 N N . VAL A 1 89 ? -2.163 6.254 -1.018 1.00 98.19 89 VAL A N 1
ATOM 706 C CA . VAL A 1 89 ? -1.013 6.860 -1.692 1.00 98.19 89 VAL A CA 1
ATOM 707 C C . VAL A 1 89 ? -0.014 5.772 -2.065 1.00 98.19 89 VAL A C 1
ATOM 709 O O . VAL A 1 89 ? 0.005 4.707 -1.454 1.00 98.19 89 VAL A O 1
ATOM 712 N N . HIS A 1 90 ? 0.826 6.036 -3.060 1.00 97.69 90 HIS A N 1
ATOM 713 C CA . HIS A 1 90 ? 1.971 5.185 -3.367 1.00 97.69 90 HIS A CA 1
ATOM 714 C C . HIS A 1 90 ? 3.276 5.943 -3.114 1.00 97.69 90 HIS A C 1
ATOM 716 O O . HIS A 1 90 ? 3.309 7.176 -3.153 1.00 97.69 90 HIS A O 1
ATOM 722 N N . LEU A 1 91 ? 4.352 5.201 -2.878 1.00 96.62 91 LEU A N 1
ATOM 723 C CA . LEU A 1 91 ? 5.709 5.729 -2.804 1.00 96.62 91 LEU A CA 1
ATOM 724 C C . LEU A 1 91 ? 6.589 4.959 -3.784 1.00 96.62 91 LEU A C 1
ATOM 726 O O . LEU A 1 91 ? 6.880 3.790 -3.562 1.00 96.62 91 LEU A O 1
ATOM 730 N N . SER A 1 92 ? 7.019 5.638 -4.847 1.00 94.12 92 SER A N 1
ATOM 731 C CA . SER A 1 92 ? 8.070 5.139 -5.735 1.00 94.12 92 SER A CA 1
ATOM 732 C C . SER A 1 92 ? 9.437 5.438 -5.125 1.00 94.12 92 SER A C 1
ATOM 734 O O . SER A 1 92 ? 9.701 6.576 -4.730 1.00 94.12 92 SER A O 1
ATOM 736 N N . LEU A 1 93 ? 10.297 4.421 -5.065 1.00 91.19 93 LEU A N 1
ATOM 737 C CA . LEU A 1 93 ? 11.671 4.543 -4.567 1.00 91.19 93 LEU A CA 1
ATOM 738 C C . LEU A 1 93 ? 12.710 4.573 -5.696 1.00 91.19 93 LEU A C 1
ATOM 740 O O . LEU A 1 93 ? 13.846 4.968 -5.453 1.00 91.19 93 LEU A O 1
ATOM 744 N N . THR A 1 94 ? 12.328 4.210 -6.925 1.00 86.94 94 THR A N 1
ATOM 745 C CA . THR A 1 94 ? 13.250 4.157 -8.074 1.00 86.94 94 THR A CA 1
ATOM 746 C C . THR A 1 94 ? 13.212 5.410 -8.955 1.00 86.94 94 THR A C 1
ATOM 748 O O . THR A 1 94 ? 14.198 5.723 -9.616 1.00 86.94 94 THR A O 1
ATOM 751 N N . LYS A 1 95 ? 12.103 6.168 -8.970 1.00 85.31 95 LYS A N 1
ATOM 752 C CA . LYS A 1 95 ? 11.925 7.287 -9.919 1.00 85.31 95 LYS A CA 1
ATOM 753 C C . LYS A 1 95 ? 12.470 8.626 -9.434 1.00 85.31 95 LYS A C 1
ATOM 755 O O . LYS A 1 95 ? 12.957 9.413 -10.243 1.00 85.31 95 LYS A O 1
ATOM 760 N 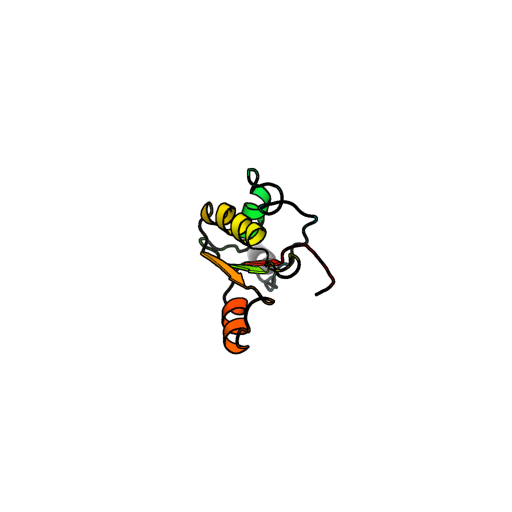N . LYS A 1 96 ? 12.310 8.950 -8.147 1.00 83.50 96 LYS A N 1
ATOM 761 C CA . LYS A 1 96 ? 12.697 10.257 -7.588 1.00 83.50 96 LYS A CA 1
ATOM 762 C C . LYS A 1 96 ? 13.245 10.109 -6.170 1.00 83.50 96 LYS A C 1
ATOM 764 O O . LYS A 1 96 ? 12.604 9.442 -5.360 1.00 83.50 96 LYS A O 1
ATOM 769 N N . PRO A 1 97 ? 14.352 10.791 -5.828 1.00 84.94 97 PRO A N 1
ATOM 770 C CA . PRO A 1 97 ? 14.830 10.844 -4.455 1.00 84.94 97 PRO A CA 1
ATOM 771 C C . PRO A 1 97 ? 13.776 11.460 -3.531 1.00 84.94 97 PRO A C 1
ATOM 773 O O . PRO A 1 97 ? 13.208 12.517 -3.819 1.00 84.94 97 PRO A O 1
ATOM 776 N N . VAL A 1 98 ? 13.539 10.814 -2.393 1.00 86.69 98 VAL A N 1
ATOM 777 C CA . VAL A 1 98 ? 12.672 11.313 -1.323 1.00 86.69 98 VAL A CA 1
ATOM 778 C C . VAL A 1 98 ? 13.543 11.553 -0.098 1.00 86.69 98 VAL A C 1
ATOM 780 O O . VAL A 1 98 ? 14.356 10.707 0.265 1.00 86.69 98 VAL A O 1
ATOM 783 N N . SER A 1 99 ? 13.408 12.719 0.538 1.00 91.12 99 SER A N 1
ATOM 784 C CA . SER A 1 99 ? 14.190 13.017 1.739 1.00 91.12 99 SER A CA 1
ATOM 785 C C . SER A 1 99 ? 13.829 12.061 2.876 1.00 91.12 99 SER A C 1
ATOM 787 O O . SER A 1 99 ? 12.665 11.689 3.037 1.00 91.12 99 SER A O 1
ATOM 789 N N . HIS A 1 100 ? 14.814 11.717 3.709 1.00 90.12 100 HIS A N 1
ATOM 790 C CA . HIS A 1 100 ? 14.621 10.801 4.838 1.00 90.12 100 HIS A CA 1
ATOM 791 C C . HIS A 1 100 ? 13.468 11.238 5.755 1.00 90.12 100 HIS A C 1
ATOM 793 O O . HIS A 1 100 ? 12.578 10.450 6.054 1.00 90.12 100 HIS A O 1
ATOM 799 N N . ARG A 1 101 ? 13.405 12.534 6.088 1.00 92.62 101 ARG A N 1
ATOM 800 C CA . ARG A 1 101 ? 12.318 13.113 6.892 1.00 92.62 101 ARG A CA 1
ATOM 801 C C . ARG A 1 101 ? 10.938 12.901 6.262 1.00 92.62 101 ARG A C 1
ATOM 803 O O . ARG A 1 101 ? 9.980 12.615 6.969 1.00 92.62 101 ARG A O 1
ATOM 810 N N . LYS A 1 102 ? 10.817 13.061 4.940 1.00 90.50 102 LYS A N 1
ATOM 811 C CA . LYS A 1 102 ? 9.540 12.872 4.238 1.00 90.50 102 LYS A CA 1
ATOM 812 C C . LYS A 1 102 ? 9.154 11.394 4.179 1.00 90.50 102 LYS A C 1
ATOM 814 O O . LYS A 1 102 ? 7.974 11.083 4.312 1.00 90.50 102 LYS A O 1
ATOM 819 N N . LEU A 1 103 ? 10.135 10.507 4.009 1.00 94.44 103 LEU A N 1
ATOM 820 C CA . LEU A 1 103 ? 9.939 9.059 4.043 1.00 94.44 103 LEU A CA 1
ATOM 821 C C . LEU A 1 103 ? 9.424 8.607 5.415 1.00 94.44 103 LEU A C 1
ATOM 823 O O . LEU A 1 103 ? 8.389 7.955 5.488 1.00 94.44 103 LEU A O 1
ATOM 827 N N . GLU A 1 104 ? 10.097 9.016 6.490 1.00 95.56 104 GLU A N 1
ATOM 828 C CA . GLU A 1 104 ? 9.706 8.710 7.868 1.00 95.56 104 GLU A CA 1
ATOM 829 C C . GLU A 1 104 ? 8.287 9.207 8.170 1.00 95.56 104 GLU A C 1
ATOM 831 O O . GLU A 1 104 ? 7.434 8.429 8.591 1.00 95.56 104 GLU A O 1
ATOM 836 N N . GLN A 1 105 ? 7.994 10.479 7.878 1.00 95.88 105 GLN A N 1
ATOM 837 C CA . GLN A 1 105 ? 6.660 11.053 8.081 1.00 95.88 105 GLN A CA 1
ATOM 838 C C . GLN A 1 105 ? 5.575 10.302 7.305 1.00 95.88 105 GLN A C 1
ATOM 840 O O . GLN A 1 105 ? 4.476 10.079 7.821 1.00 95.88 105 GLN A O 1
ATOM 845 N N . LEU A 1 106 ? 5.867 9.921 6.059 1.00 95.75 106 LEU A N 1
ATOM 846 C CA . LEU A 1 106 ? 4.922 9.183 5.239 1.00 95.75 106 LEU A CA 1
ATOM 847 C C . LEU A 1 106 ? 4.674 7.797 5.830 1.00 95.75 106 LEU A C 1
ATOM 849 O O . LEU A 1 106 ? 3.524 7.484 6.103 1.00 95.75 106 LEU A O 1
ATOM 853 N N . VAL A 1 107 ? 5.723 7.011 6.076 1.00 95.88 107 VAL A N 1
ATOM 854 C CA . VAL A 1 107 ? 5.630 5.622 6.557 1.00 95.88 107 VAL A CA 1
ATOM 855 C C . VAL A 1 107 ? 4.985 5.544 7.942 1.00 95.88 107 VAL A C 1
ATOM 857 O O . VAL A 1 107 ? 4.049 4.774 8.134 1.00 95.88 107 VAL A O 1
ATOM 860 N N . MET A 1 108 ? 5.414 6.384 8.887 1.00 96.00 108 MET A N 1
ATOM 861 C CA . MET A 1 108 ? 4.931 6.350 10.274 1.00 96.00 108 MET A CA 1
ATOM 862 C C . MET A 1 108 ? 3.475 6.808 10.434 1.00 96.00 108 MET A C 1
ATOM 864 O O . MET A 1 108 ? 2.887 6.632 11.498 1.00 96.00 108 MET A O 1
ATOM 868 N N . SER A 1 109 ? 2.881 7.420 9.404 1.00 96.50 109 SER A N 1
ATOM 869 C CA . SER A 1 109 ? 1.500 7.913 9.452 1.00 96.50 109 SER A CA 1
ATOM 870 C C . SER A 1 109 ? 0.462 6.956 8.860 1.00 96.50 109 SER A C 1
ATOM 872 O O . SER A 1 109 ? -0.714 7.323 8.821 1.00 96.50 109 SER A O 1
ATOM 874 N N . GLN A 1 110 ? 0.870 5.772 8.390 1.00 97.94 110 GLN A N 1
ATOM 875 C CA . GLN A 1 110 ? -0.008 4.811 7.711 1.00 97.94 110 GLN A CA 1
ATOM 876 C C . GLN A 1 110 ? -0.609 3.796 8.678 1.00 97.94 110 GLN A C 1
ATOM 878 O O . GLN A 1 110 ? 0.033 3.379 9.637 1.00 97.94 110 GLN A O 1
ATOM 883 N N . ASP A 1 111 ? -1.829 3.361 8.374 1.00 97.75 111 ASP A N 1
ATOM 884 C CA . ASP A 1 111 ? -2.503 2.270 9.080 1.00 97.75 111 ASP A CA 1
ATOM 885 C C . ASP A 1 111 ? -2.267 0.917 8.381 1.00 97.75 111 ASP A C 1
ATOM 887 O O . ASP A 1 111 ? -2.303 -0.128 9.026 1.00 97.75 111 ASP A O 1
ATOM 891 N N . LEU A 1 112 ? -2.015 0.937 7.065 1.00 98.19 112 LEU A N 1
ATOM 892 C CA . LEU A 1 112 ? -1.683 -0.225 6.239 1.00 98.19 112 LEU A CA 1
ATOM 893 C C . LEU A 1 112 ? -0.546 0.127 5.275 1.00 98.19 112 LEU A C 1
ATOM 895 O O . LEU A 1 112 ? -0.632 1.106 4.533 1.00 98.19 112 LEU A O 1
ATOM 899 N N . ILE A 1 113 ? 0.492 -0.707 5.242 1.00 98.19 113 ILE A N 1
ATOM 900 C CA . ILE A 1 113 ? 1.562 -0.635 4.243 1.00 98.19 113 ILE A CA 1
ATOM 901 C C . ILE A 1 113 ? 1.488 -1.903 3.392 1.00 98.19 113 ILE A C 1
ATOM 903 O O . ILE A 1 113 ? 1.743 -3.000 3.884 1.00 98.19 113 ILE A O 1
ATOM 907 N N . PHE A 1 114 ? 1.131 -1.750 2.119 1.00 97.81 114 PHE A N 1
ATOM 908 C CA . PHE A 1 114 ? 1.109 -2.831 1.141 1.00 97.81 114 PHE A CA 1
ATOM 909 C C . PHE A 1 114 ? 2.427 -2.836 0.369 1.00 97.81 114 PHE A C 1
ATOM 911 O O . PHE A 1 114 ? 2.740 -1.881 -0.344 1.00 97.81 114 PHE A O 1
ATOM 918 N N . VAL A 1 115 ? 3.191 -3.920 0.480 1.00 97.00 115 VAL A N 1
ATOM 919 C CA . VAL A 1 115 ? 4.423 -4.116 -0.293 1.00 97.00 115 VAL A CA 1
ATOM 920 C C . VAL A 1 115 ? 4.092 -4.963 -1.516 1.00 97.00 115 VAL A C 1
ATOM 922 O O . VAL A 1 115 ? 3.677 -6.111 -1.382 1.00 97.00 115 VAL A O 1
ATOM 925 N N . GLY A 1 116 ? 4.224 -4.380 -2.707 1.00 95.44 116 GLY A N 1
ATOM 926 C CA . GLY A 1 116 ? 3.926 -5.063 -3.960 1.00 95.44 116 GLY A CA 1
ATOM 927 C C . GLY A 1 116 ? 4.885 -6.217 -4.237 1.00 95.44 116 GLY A C 1
ATOM 928 O O . GLY A 1 116 ? 6.070 -6.131 -3.931 1.00 95.44 116 GLY A O 1
ATOM 929 N N . GLY A 1 117 ? 4.372 -7.282 -4.858 1.00 94.44 117 GLY A N 1
ATOM 930 C CA . GLY A 1 117 ? 5.202 -8.348 -5.427 1.00 94.44 117 GLY A CA 1
ATOM 931 C C . GLY A 1 117 ? 5.981 -7.905 -6.673 1.00 94.44 117 GLY A C 1
ATOM 932 O O . GLY A 1 117 ? 5.698 -6.855 -7.256 1.00 94.44 117 GLY A O 1
ATOM 933 N N . GLY A 1 118 ? 6.949 -8.724 -7.089 1.00 93.44 118 GLY A N 1
ATOM 934 C CA . GLY A 1 118 ? 7.776 -8.493 -8.273 1.00 93.44 118 GLY A CA 1
ATOM 935 C C . GLY A 1 118 ? 9.172 -9.101 -8.131 1.00 93.44 118 GLY A C 1
ATOM 936 O O . GLY A 1 118 ? 9.325 -10.199 -7.599 1.00 93.44 118 GLY A O 1
ATOM 937 N N . SER A 1 119 ? 10.184 -8.384 -8.613 1.00 92.12 119 SER A N 1
ATOM 938 C CA . SER A 1 119 ? 11.594 -8.763 -8.520 1.00 92.12 119 SER A CA 1
ATOM 939 C C . SER A 1 119 ? 12.132 -8.624 -7.093 1.00 92.12 119 SER A C 1
ATOM 941 O O . SER A 1 119 ? 11.902 -7.615 -6.430 1.00 92.12 119 SER A O 1
ATOM 943 N N . LEU A 1 120 ? 12.910 -9.617 -6.650 1.00 88.19 120 LEU A N 1
ATOM 944 C CA . LEU A 1 120 ? 13.734 -9.529 -5.435 1.00 88.19 120 LEU A CA 1
ATOM 945 C C . LEU A 1 120 ? 15.099 -8.873 -5.698 1.00 88.19 120 LEU A C 1
ATOM 947 O O . LEU A 1 120 ? 15.802 -8.527 -4.753 1.00 88.19 120 LEU A O 1
ATOM 951 N N . ASN A 1 121 ? 15.459 -8.698 -6.972 1.00 83.38 121 ASN A N 1
ATOM 952 C CA . ASN A 1 121 ? 16.640 -7.957 -7.391 1.00 83.38 121 ASN A CA 1
ATOM 953 C C . ASN A 1 121 ? 16.226 -6.494 -7.550 1.0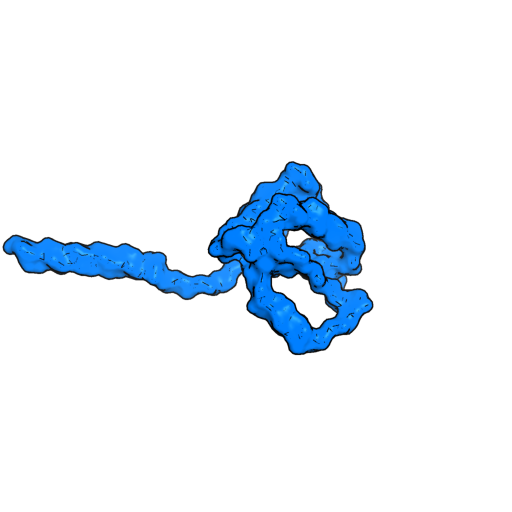0 83.38 121 ASN A C 1
ATOM 955 O O . ASN A 1 121 ? 15.492 -6.175 -8.494 1.00 83.38 121 ASN A O 1
ATOM 959 N N . PHE A 1 122 ? 16.652 -5.650 -6.615 1.00 63.78 122 PHE A N 1
ATOM 960 C CA . PHE A 1 122 ? 16.400 -4.213 -6.594 1.00 63.78 122 PHE A CA 1
ATOM 961 C C . PHE A 1 122 ? 17.695 -3.441 -6.338 1.00 63.78 122 PHE A C 1
ATOM 963 O O . PHE A 1 122 ? 18.605 -4.015 -5.696 1.00 63.78 122 PHE A O 1
#

Secondary structure (DSSP, 8-state):
-HHHHHHHHHHHHHHHHTTS----PPP----SS-GGGT-TT--HHHHHHHHHTT-SS-EEEEE-GGGTT-HHHHHHHHHHHTTSSSEEEE--SSSS---HHHHHHHHHT-SEEEE--S-S--

Radius of gyration: 20.83 Å; Cα contacts (8 Å, |Δi|>4): 128; chains: 1; bounding box: 38×31×67 Å

Nearest PDB structures (foldseek):
  4n03-assembly1_A  TM=5.383E-01  e=5.730E-01  Thermomonospora curvata DSM 43183
  5b3j-assembly1_A  TM=5.118E-01  e=1.648E+00  Xenopus laevis
  7uka-assembly1_A  TM=4.854E-01  e=1.881E+00  Escherichia coli K-12
  6p7b-assembly1_A  TM=3.395E-01  e=1.185E+00  Fowlpox virus
  7cfy-assembly2_C  TM=3.134E-01  e=1.266E+00  Escherichia coli K-12

Sequence (122 aa):
MLKSLSKITRKISSHLNKRVTKENYGQIIALGGGGFSDQPDNLLLDEYLLLQ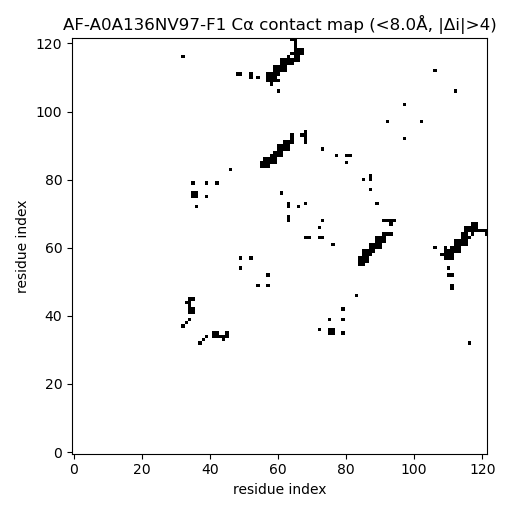TNKAKPKVLFLPTAGGDHEDYISKFYRAYKKFNCTHVHLSLTKKPVSHRKLEQLVMSQDLIFVGGGSLNF

Mean predicted aligned error: 9.43 Å

pLDDT: mean 86.33, std 17.23, range [43.78, 98.75]

Solvent-accessible surface area (backbone atoms only — not comparable to full-atom values): 7516 Å² total; per-residue (Å²): 115,74,75,57,55,60,52,50,54,52,52,49,53,54,56,60,50,64,74,70,71,70,79,83,66,87,85,85,83,90,73,98,70,60,20,45,85,73,27,83,90,49,48,65,56,50,51,52,59,51,57,72,53,79,47,89,60,39,32,37,37,36,34,38,50,34,46,71,51,39,66,68,61,54,49,35,46,55,67,47,52,71,76,48,71,50,49,79,48,73,52,63,75,85,84,52,94,72,56,69,69,60,50,50,56,54,61,76,66,44,59,40,77,46,76,44,72,67,50,90,80,126